Protein AF-A0A120G9C0-F1 (afdb_monomer_lite)

Sequence (98 aa):
MDKQSAFAAQSVASAQKTYDIAMVAYQRGLTDYLNVLNAQTLLFRQQQIEQQVQAARLSAHAELVTALGGGLGAGDDVPTAAKTLPSKTPAALAVFDH

Radius of gyration: 31.17 Å; chains: 1; bounding box: 65×40×84 Å

pLDDT: mean 84.75, std 16.35, range [51.12, 98.5]

Foldseek 3Di:
DVVQLVVLVVQLVVLVVQLVVQVVCVVVVNDDCVSNVVSVVSNVVSVVSNVVVVVVVVVVVVVVCVVVPNPADPPPNDPDPVVVDDDPDPCVVVVPPD

Secondary structure (DSSP, 8-state):
-HHHHHHHHHHHHHHHHHHHHHHHHHHTTSS-HHHHHHHHHHHHHHHHHHHHHHHHHHHHHHHHHIIIIISS-SSSSSPPGGGSSPPP--GGGGGG--

InterPro domains:
  IPR003423 Outer membrane efflux protein [PF02321] (3-70)

Organism: Pseudomonas fluorescens (NCBI:txid294)

Structure (mmCIF, N/CA/C/O backbone):
data_AF-A0A120G9C0-F1
#
_entry.id   AF-A0A120G9C0-F1
#
loop_
_atom_site.group_PDB
_atom_site.id
_atom_site.type_symbol
_atom_site.label_atom_id
_atom_site.label_alt_id
_atom_site.label_comp_id
_atom_site.label_asym_id
_atom_site.label_entity_id
_atom_site.label_seq_id
_atom_site.pdbx_PDB_ins_code
_atom_site.Cartn_x
_atom_site.Cartn_y
_atom_site.Cartn_z
_atom_site.occupancy
_atom_site.B_iso_or_equiv
_atom_site.auth_seq_id
_atom_site.auth_comp_id
_atom_site.auth_asym_id
_atom_site.auth_atom_id
_atom_site.pdbx_PDB_model_num
ATOM 1 N N . MET A 1 1 ? 12.891 -10.221 -8.254 1.00 79.69 1 MET A N 1
ATOM 2 C CA . MET A 1 1 ? 11.672 -9.407 -8.070 1.00 79.69 1 MET A CA 1
ATOM 3 C C . MET A 1 1 ? 10.490 -10.232 -7.563 1.00 79.69 1 MET A C 1
ATOM 5 O O . MET A 1 1 ? 9.855 -9.799 -6.612 1.00 79.69 1 MET A O 1
ATOM 9 N N . ASP A 1 2 ? 10.241 -11.448 -8.065 1.00 85.38 2 ASP A N 1
ATOM 10 C CA . ASP A 1 2 ? 9.062 -12.241 -7.644 1.00 85.38 2 ASP A CA 1
ATOM 11 C C . ASP A 1 2 ? 9.024 -12.577 -6.145 1.00 85.38 2 ASP A C 1
ATOM 13 O O . ASP A 1 2 ? 7.990 -12.428 -5.501 1.00 85.38 2 ASP A O 1
ATOM 17 N N . LYS A 1 3 ? 10.171 -12.927 -5.543 1.00 91.44 3 LYS A N 1
ATOM 18 C CA . LYS A 1 3 ? 10.263 -13.138 -4.085 1.00 91.44 3 LYS A CA 1
ATOM 19 C C . LYS A 1 3 ? 9.913 -11.879 -3.281 1.00 91.44 3 LYS A C 1
ATOM 21 O O . LYS A 1 3 ? 9.249 -11.979 -2.258 1.00 91.44 3 LYS A O 1
ATOM 26 N N . GLN A 1 4 ? 10.346 -10.702 -3.739 1.00 90.94 4 GLN A N 1
ATOM 27 C CA . GLN A 1 4 ? 10.040 -9.434 -3.067 1.00 90.94 4 GLN A CA 1
ATOM 28 C C . GLN A 1 4 ? 8.547 -9.105 -3.164 1.00 90.94 4 GLN A C 1
ATOM 30 O O . GLN A 1 4 ? 7.961 -8.685 -2.172 1.00 90.94 4 GLN A O 1
ATOM 35 N N . SER A 1 5 ? 7.921 -9.364 -4.318 1.00 92.69 5 SER A N 1
ATOM 36 C CA . SER A 1 5 ? 6.471 -9.211 -4.491 1.00 92.69 5 SER A CA 1
ATOM 37 C C . SER A 1 5 ? 5.688 -10.160 -3.577 1.00 92.69 5 SER A C 1
ATOM 39 O O . SER A 1 5 ? 4.777 -9.717 -2.880 1.00 92.69 5 SER A O 1
ATOM 41 N N . ALA A 1 6 ? 6.098 -11.429 -3.483 1.00 95.44 6 ALA A N 1
ATOM 42 C CA . ALA A 1 6 ? 5.468 -12.401 -2.590 1.00 95.44 6 ALA A CA 1
ATOM 43 C C . ALA A 1 6 ? 5.566 -11.995 -1.107 1.00 95.44 6 ALA A C 1
ATOM 45 O O . ALA A 1 6 ? 4.574 -12.054 -0.382 1.00 95.44 6 ALA A O 1
ATOM 46 N N . PHE A 1 7 ? 6.735 -11.531 -0.653 1.00 96.88 7 PHE A N 1
ATOM 47 C CA . PHE A 1 7 ? 6.900 -11.056 0.724 1.00 96.88 7 PHE A CA 1
ATOM 48 C C . PHE A 1 7 ? 6.102 -9.781 1.016 1.00 96.88 7 PHE A C 1
ATOM 50 O O . PHE A 1 7 ? 5.564 -9.645 2.117 1.00 96.88 7 PHE A O 1
ATOM 57 N N . ALA A 1 8 ? 5.987 -8.868 0.047 1.00 95.81 8 ALA A N 1
ATOM 58 C CA . ALA A 1 8 ? 5.165 -7.672 0.194 1.00 95.81 8 ALA A CA 1
ATOM 59 C C . ALA A 1 8 ? 3.679 -8.038 0.347 1.00 95.81 8 ALA A C 1
ATOM 61 O O . ALA A 1 8 ? 3.044 -7.609 1.310 1.00 95.81 8 ALA A O 1
ATOM 62 N N . ALA A 1 9 ? 3.161 -8.926 -0.509 1.00 97.12 9 ALA A N 1
ATOM 63 C CA . ALA A 1 9 ? 1.786 -9.420 -0.419 1.00 97.12 9 ALA A CA 1
ATOM 64 C C . ALA A 1 9 ? 1.512 -10.139 0.917 1.00 97.12 9 ALA A C 1
ATOM 66 O O . ALA A 1 9 ? 0.494 -9.900 1.569 1.00 97.12 9 ALA A O 1
ATOM 67 N N . GLN A 1 10 ? 2.449 -10.973 1.384 1.00 97.94 10 GLN A N 1
ATOM 68 C CA . GLN A 1 10 ? 2.338 -11.630 2.690 1.00 97.94 10 GLN A CA 1
ATOM 69 C C . GLN A 1 10 ? 2.322 -10.618 3.849 1.00 97.94 10 GLN A C 1
ATOM 71 O O . GLN A 1 10 ? 1.581 -10.797 4.818 1.00 97.94 10 GLN A O 1
ATOM 76 N N . SER A 1 11 ? 3.105 -9.542 3.749 1.00 97.25 11 SER A N 1
ATOM 77 C CA . SER A 1 11 ? 3.142 -8.471 4.753 1.00 97.25 11 SER A CA 1
ATOM 78 C C . SER A 1 11 ? 1.818 -7.708 4.818 1.00 97.25 11 SER A C 1
ATOM 80 O O . SER A 1 11 ? 1.315 -7.457 5.915 1.00 97.25 11 SER A O 1
ATOM 82 N N . VAL A 1 12 ? 1.205 -7.414 3.665 1.00 98.12 12 VAL A N 1
ATOM 83 C CA . VAL A 1 12 ? -0.139 -6.815 3.589 1.00 98.12 12 VAL A CA 1
ATOM 84 C C . VAL A 1 12 ? -1.178 -7.737 4.221 1.00 98.12 12 VAL A C 1
ATOM 86 O O . VAL A 1 12 ? -1.933 -7.296 5.085 1.00 98.12 12 VAL A O 1
ATOM 89 N N . ALA A 1 13 ? -1.177 -9.026 3.871 1.00 98.38 13 ALA A N 1
ATOM 90 C CA . ALA A 1 13 ? -2.115 -9.999 4.433 1.00 98.38 13 ALA A CA 1
ATOM 91 C C . ALA A 1 13 ? -1.984 -10.122 5.962 1.00 98.38 13 ALA A C 1
ATOM 93 O O . ALA A 1 13 ? -2.984 -10.177 6.681 1.00 9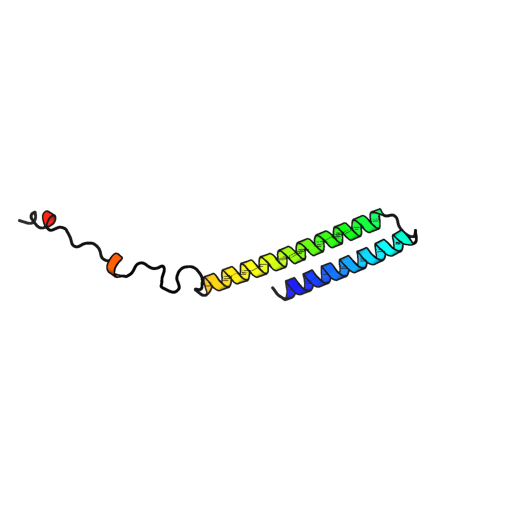8.38 13 ALA A O 1
ATOM 94 N N . SER A 1 14 ? -0.752 -10.117 6.482 1.00 98.25 14 SER A N 1
ATOM 95 C CA . SER A 1 14 ? -0.513 -10.138 7.926 1.00 98.25 14 SER A CA 1
ATOM 96 C C . SER A 1 14 ? -1.004 -8.861 8.609 1.00 98.25 14 SER A C 1
ATOM 98 O O . SER A 1 14 ? -1.605 -8.940 9.679 1.00 98.25 14 SER A O 1
ATOM 100 N N . ALA A 1 15 ? -0.764 -7.690 8.014 1.00 98.06 15 ALA A N 1
ATOM 101 C CA . ALA A 1 15 ? -1.218 -6.420 8.574 1.00 98.06 15 ALA A CA 1
ATOM 102 C C . ALA A 1 15 ? -2.748 -6.290 8.542 1.00 98.06 15 ALA A C 1
ATOM 104 O O . ALA A 1 15 ? -3.332 -5.797 9.506 1.00 98.06 15 ALA A O 1
ATOM 105 N N . GLN A 1 16 ? -3.398 -6.805 7.492 1.00 98.50 16 GLN A N 1
ATOM 106 C CA . GLN A 1 16 ? -4.856 -6.867 7.396 1.00 98.50 16 GLN A CA 1
ATOM 107 C C . GLN A 1 16 ? -5.432 -7.714 8.530 1.00 98.50 16 GLN A C 1
ATOM 109 O O . GLN A 1 16 ? -6.307 -7.257 9.258 1.00 98.50 16 GLN A O 1
ATOM 114 N N . LYS A 1 17 ? -4.871 -8.907 8.759 1.00 98.38 17 LYS A N 1
ATOM 115 C CA . LYS A 1 17 ? -5.307 -9.775 9.856 1.00 98.38 17 LYS A CA 1
ATOM 116 C C . LYS A 1 17 ? -5.164 -9.098 11.223 1.00 98.38 17 LYS A C 1
ATOM 118 O O . LYS A 1 17 ? -6.044 -9.231 12.068 1.00 98.38 17 LYS A O 1
ATOM 123 N N . THR A 1 18 ? -4.077 -8.358 11.445 1.00 97.88 18 THR A N 1
ATOM 124 C CA . THR A 1 18 ? -3.884 -7.574 12.675 1.00 97.88 18 THR A CA 1
ATOM 125 C C . THR A 1 18 ? -4.944 -6.483 12.824 1.00 97.88 18 THR A C 1
ATOM 127 O O . THR A 1 18 ? -5.485 -6.310 13.915 1.00 97.88 18 THR A O 1
ATOM 130 N N . TYR A 1 19 ? -5.268 -5.772 11.743 1.00 98.38 19 TYR A N 1
ATOM 131 C CA . TYR A 1 19 ? -6.336 -4.774 11.734 1.00 98.38 19 TYR A CA 1
ATOM 132 C C . TYR A 1 19 ? -7.701 -5.391 12.058 1.00 98.38 19 TYR A C 1
ATOM 134 O O . TYR A 1 19 ? -8.407 -4.872 12.921 1.00 98.38 19 TYR A O 1
ATOM 142 N N . ASP A 1 20 ? -8.037 -6.529 11.449 1.00 98.38 20 ASP A N 1
ATOM 143 C CA . ASP A 1 20 ? -9.307 -7.219 11.689 1.00 98.38 20 ASP A CA 1
ATOM 144 C C . ASP A 1 20 ? -9.438 -7.645 13.160 1.00 98.38 20 ASP A C 1
ATOM 146 O O . ASP A 1 20 ? -10.476 -7.436 13.791 1.00 98.38 20 ASP A O 1
ATOM 150 N N . ILE A 1 21 ? -8.360 -8.183 13.744 1.00 98.38 21 ILE A N 1
ATOM 151 C CA . ILE A 1 21 ? -8.313 -8.546 15.167 1.00 98.38 21 ILE A CA 1
ATOM 152 C C . ILE A 1 21 ? -8.494 -7.307 16.051 1.00 98.38 21 ILE A C 1
ATOM 154 O O . ILE A 1 21 ? -9.289 -7.344 16.991 1.00 98.38 21 ILE A O 1
ATOM 158 N N . ALA A 1 22 ? -7.790 -6.210 15.754 1.00 98.12 22 ALA A N 1
ATOM 159 C CA . ALA A 1 22 ? -7.899 -4.968 16.515 1.00 98.12 22 ALA A CA 1
ATOM 160 C C . ALA A 1 22 ? -9.319 -4.385 16.447 1.00 98.12 22 ALA A C 1
ATOM 162 O O . ALA A 1 22 ? -9.854 -3.939 17.462 1.00 98.12 22 ALA A O 1
ATOM 163 N N . MET A 1 23 ? -9.955 -4.441 15.275 1.00 98.31 23 MET A N 1
ATOM 164 C CA . MET A 1 23 ? -11.331 -3.993 15.077 1.00 98.31 23 MET A CA 1
ATOM 165 C C . MET A 1 23 ? -12.310 -4.815 15.920 1.00 98.31 23 MET A C 1
ATOM 167 O O . MET A 1 23 ? -13.140 -4.247 16.629 1.00 98.31 23 MET A O 1
ATOM 171 N N . VAL A 1 24 ? -12.185 -6.146 15.908 1.00 98.44 24 VAL A N 1
ATOM 172 C CA . VAL A 1 24 ? -13.025 -7.028 16.733 1.00 98.44 24 VAL A CA 1
ATOM 173 C C . VAL A 1 24 ? -12.798 -6.774 18.226 1.00 98.44 24 VAL A C 1
ATOM 175 O O . VAL A 1 24 ? -13.761 -6.745 18.993 1.00 98.44 24 VAL A O 1
ATOM 178 N N . ALA A 1 25 ? -11.551 -6.572 18.658 1.00 97.69 25 ALA A N 1
ATOM 179 C CA . ALA A 1 25 ? -11.233 -6.277 20.054 1.00 97.69 25 ALA A CA 1
ATOM 180 C C . ALA A 1 25 ? -11.846 -4.943 20.513 1.00 97.69 25 ALA A C 1
ATOM 182 O O . ALA A 1 25 ? -12.465 -4.892 21.578 1.00 97.69 25 ALA A O 1
ATOM 183 N N . TYR A 1 26 ? -11.760 -3.900 19.683 1.00 98.06 26 TYR A N 1
ATOM 184 C CA . TYR A 1 26 ? -12.405 -2.611 19.930 1.00 98.06 26 TYR A CA 1
ATOM 185 C C . TYR A 1 26 ? -13.933 -2.728 20.002 1.00 98.06 26 TYR A C 1
ATOM 187 O O . TYR A 1 26 ? -14.537 -2.274 20.970 1.00 98.06 26 TYR A O 1
ATOM 195 N N . GLN A 1 27 ? -14.562 -3.406 19.037 1.00 97.62 27 GLN A N 1
ATOM 196 C CA . GLN A 1 27 ? -16.018 -3.618 19.016 1.00 97.62 27 GLN A CA 1
ATOM 197 C C . GLN A 1 27 ? -16.526 -4.386 20.242 1.00 97.62 27 GLN A C 1
ATOM 199 O O . GLN A 1 27 ? -17.665 -4.208 20.665 1.00 97.62 27 GLN A O 1
ATOM 204 N N . ARG A 1 28 ? -15.678 -5.238 20.825 1.00 98.00 28 ARG A N 1
ATOM 205 C CA . ARG A 1 28 ? -15.962 -5.982 22.058 1.00 98.00 28 ARG A CA 1
ATOM 206 C C . ARG A 1 28 ? -15.563 -5.230 23.334 1.00 98.00 28 ARG A C 1
ATOM 208 O O . ARG A 1 28 ? -15.694 -5.794 24.415 1.00 98.00 28 ARG A O 1
ATOM 215 N N . GLY A 1 29 ? -15.064 -3.997 23.227 1.00 96.81 29 GLY A N 1
ATOM 216 C CA . GLY A 1 29 ? -14.637 -3.178 24.365 1.00 96.81 29 GLY A CA 1
ATOM 217 C C . GLY A 1 29 ? -13.368 -3.674 25.069 1.00 96.81 29 GLY A C 1
ATOM 218 O O . GLY A 1 29 ? -13.095 -3.260 26.190 1.00 96.81 29 GLY A O 1
ATOM 219 N N . LEU A 1 30 ? -12.596 -4.566 24.439 1.00 97.06 30 LEU A N 1
ATOM 220 C CA . LEU A 1 30 ? -11.373 -5.149 25.010 1.00 97.06 30 LEU A CA 1
ATOM 221 C C . LEU A 1 30 ? -10.166 -4.211 24.883 1.00 97.06 30 LEU A C 1
ATOM 223 O O . LEU A 1 30 ? -9.202 -4.337 25.634 1.00 97.06 30 LEU A O 1
ATOM 227 N N . THR A 1 31 ? -10.195 -3.300 23.909 1.00 96.31 31 THR A N 1
ATOM 228 C CA . THR A 1 31 ? -9.090 -2.388 23.594 1.00 96.31 31 THR A CA 1
ATOM 229 C C . THR A 1 31 ? -9.608 -1.034 23.127 1.00 96.31 31 THR A C 1
ATOM 231 O O . THR A 1 31 ? -10.657 -0.961 22.493 1.00 96.31 31 THR A O 1
ATOM 234 N N . ASP A 1 32 ? -8.830 0.024 23.354 1.00 96.25 32 ASP A N 1
ATOM 235 C CA . ASP A 1 32 ? -9.129 1.362 22.832 1.00 96.25 32 ASP A CA 1
ATOM 236 C C . ASP A 1 32 ? -8.951 1.452 21.300 1.00 96.25 32 ASP A C 1
ATOM 238 O O . ASP A 1 32 ? -8.160 0.706 20.707 1.00 96.25 32 ASP A O 1
ATOM 242 N N . TYR A 1 33 ? -9.651 2.399 20.670 1.00 96.44 33 TYR A N 1
ATOM 243 C CA . TYR A 1 33 ? -9.650 2.650 19.227 1.00 96.44 33 TYR A CA 1
ATOM 244 C C . TYR A 1 33 ? -8.269 3.035 18.681 1.00 96.44 33 TYR A C 1
ATOM 246 O O . TYR A 1 33 ? -7.969 2.772 17.516 1.00 96.44 33 TYR A O 1
ATOM 254 N N . LEU A 1 34 ? -7.378 3.581 19.516 1.00 97.38 34 LEU A N 1
ATOM 255 C CA . LEU A 1 34 ? -5.986 3.837 19.129 1.00 97.38 34 LEU A CA 1
ATOM 256 C C . LEU A 1 34 ? -5.268 2.573 18.628 1.00 97.38 34 LEU A C 1
ATOM 258 O O . LEU A 1 34 ? -4.430 2.660 17.732 1.00 97.38 34 LEU A O 1
ATOM 262 N N . ASN A 1 35 ? -5.631 1.386 19.127 1.00 95.81 35 ASN A N 1
ATOM 263 C CA . ASN A 1 35 ? -5.074 0.126 18.626 1.00 95.81 35 ASN A CA 1
ATOM 264 C C . ASN A 1 35 ? -5.517 -0.168 17.186 1.00 95.81 35 ASN A C 1
ATOM 266 O O . ASN A 1 35 ? -4.710 -0.627 16.378 1.00 95.81 35 ASN A O 1
ATOM 270 N N . VAL A 1 36 ? -6.769 0.152 16.846 1.00 97.69 36 VAL A N 1
ATOM 271 C CA . VAL A 1 36 ? -7.299 0.037 15.478 1.00 97.69 36 VAL A CA 1
ATOM 272 C C . VAL A 1 36 ? -6.563 0.997 14.551 1.00 97.69 36 VAL A C 1
ATOM 274 O O . VAL A 1 36 ? -6.130 0.596 13.473 1.00 97.69 36 VAL A O 1
ATOM 277 N N . LEU A 1 37 ? -6.362 2.245 14.983 1.00 98.12 37 LEU A N 1
ATOM 278 C CA . LEU A 1 37 ? -5.671 3.258 14.185 1.00 98.12 37 LEU A CA 1
ATOM 279 C C . LEU A 1 37 ? -4.200 2.893 13.936 1.00 98.12 37 LEU A C 1
ATOM 281 O O . LEU A 1 37 ? -3.702 3.036 12.817 1.00 98.12 37 LEU A O 1
ATOM 285 N N . ASN A 1 38 ? -3.515 2.360 14.949 1.00 97.88 38 ASN A N 1
ATOM 286 C CA . ASN A 1 38 ? -2.146 1.866 14.808 1.00 97.88 38 ASN A CA 1
ATOM 287 C C . ASN A 1 38 ? -2.072 0.687 13.825 1.00 97.88 38 ASN A C 1
ATOM 289 O O . ASN A 1 38 ? -1.207 0.670 12.947 1.00 97.88 38 ASN A O 1
ATOM 293 N N . ALA A 1 39 ? -3.003 -0.270 13.921 1.00 97.38 39 ALA A N 1
ATOM 294 C CA . ALA A 1 39 ? -3.074 -1.399 12.994 1.00 97.38 39 ALA A CA 1
ATOM 295 C C . ALA A 1 39 ? -3.397 -0.950 11.557 1.00 97.38 39 ALA A C 1
ATOM 297 O O . ALA A 1 39 ? -2.784 -1.437 10.607 1.00 97.38 39 ALA A O 1
ATOM 298 N N . GLN A 1 40 ? -4.291 0.028 11.392 1.00 98.19 40 GLN A N 1
ATOM 299 C CA . GLN A 1 40 ? -4.614 0.624 10.095 1.00 98.19 40 GLN A CA 1
ATOM 300 C C . GLN A 1 40 ? -3.411 1.356 9.488 1.00 98.19 40 GLN A C 1
ATOM 302 O O . GLN A 1 40 ? -3.123 1.197 8.304 1.00 98.19 40 GLN A O 1
ATOM 307 N N . THR A 1 41 ? -2.668 2.110 10.302 1.00 98.25 41 THR A N 1
ATOM 308 C CA . THR A 1 41 ? -1.440 2.797 9.872 1.00 98.25 41 THR A CA 1
ATOM 309 C C . THR A 1 41 ? -0.393 1.795 9.387 1.00 98.25 41 THR A C 1
ATOM 311 O O . THR A 1 41 ? 0.232 1.995 8.343 1.00 98.25 41 THR A O 1
ATOM 314 N N . LEU A 1 42 ? -0.225 0.681 10.108 1.00 97.44 42 LEU A N 1
ATOM 315 C CA . LEU A 1 42 ? 0.666 -0.399 9.692 1.00 97.44 42 LEU A CA 1
ATOM 316 C C . LEU A 1 42 ? 0.214 -1.023 8.366 1.00 97.44 42 LEU A C 1
ATOM 318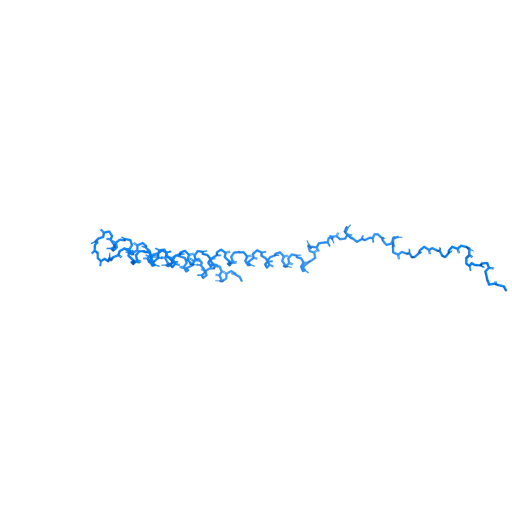 O O . LEU A 1 42 ? 1.045 -1.194 7.476 1.00 97.44 42 LEU A O 1
ATOM 322 N N . LEU A 1 43 ? -1.078 -1.328 8.220 1.00 98.19 43 LEU A N 1
ATOM 323 C CA . LEU A 1 43 ? -1.653 -1.871 6.988 1.00 98.19 43 LEU A CA 1
ATOM 324 C C . LEU A 1 43 ? -1.398 -0.953 5.791 1.00 98.19 43 LEU A C 1
ATOM 326 O O . LEU A 1 43 ? -0.882 -1.413 4.773 1.00 98.19 43 LEU A O 1
ATOM 330 N N . PHE A 1 44 ? -1.674 0.343 5.932 1.00 98.44 44 PHE A N 1
ATOM 331 C CA . PHE A 1 44 ? -1.438 1.316 4.869 1.00 98.44 44 PHE A CA 1
ATOM 332 C C . PHE A 1 44 ? 0.038 1.365 4.456 1.00 98.44 44 PHE A C 1
ATOM 334 O O . PHE A 1 44 ? 0.362 1.359 3.268 1.00 98.44 44 PHE A O 1
ATOM 341 N N . ARG A 1 45 ? 0.955 1.323 5.430 1.00 98.19 45 ARG A N 1
ATOM 342 C CA . ARG A 1 45 ? 2.394 1.261 5.148 1.00 98.19 45 ARG A CA 1
ATOM 343 C C . ARG A 1 45 ? 2.773 0.007 4.356 1.00 98.19 45 ARG A C 1
ATOM 345 O O . ARG A 1 45 ? 3.572 0.111 3.429 1.00 98.19 45 ARG A O 1
ATOM 352 N N . GLN A 1 46 ? 2.212 -1.159 4.689 1.00 98.06 46 GLN A N 1
ATOM 353 C CA . GLN A 1 46 ? 2.485 -2.389 3.934 1.00 98.06 46 GLN A CA 1
ATOM 354 C C . GLN A 1 46 ? 1.931 -2.322 2.507 1.00 98.06 46 GLN A C 1
ATOM 356 O O . GLN A 1 46 ? 2.623 -2.716 1.571 1.00 98.06 46 GLN A O 1
ATOM 361 N N . GLN A 1 47 ? 0.735 -1.759 2.321 1.00 98.31 47 GLN A N 1
ATOM 362 C CA . GLN A 1 47 ? 0.157 -1.540 0.991 1.00 98.31 47 GLN A CA 1
ATOM 363 C C . GLN A 1 47 ? 1.039 -0.606 0.153 1.00 98.31 47 GLN A C 1
ATOM 365 O O . GLN A 1 47 ? 1.311 -0.884 -1.012 1.00 98.31 47 GLN A O 1
ATOM 370 N N . GLN A 1 48 ? 1.562 0.470 0.747 1.00 98.38 48 GLN A N 1
ATOM 371 C CA . GLN A 1 48 ? 2.472 1.383 0.055 1.00 98.38 48 GLN A CA 1
ATOM 372 C C . GLN A 1 48 ? 3.769 0.685 -0.390 1.00 98.38 48 GLN A C 1
ATOM 374 O O . GLN A 1 48 ? 4.247 0.927 -1.500 1.00 98.38 48 GLN A O 1
ATOM 379 N N . ILE A 1 49 ? 4.328 -0.191 0.451 1.00 97.56 49 ILE A N 1
ATOM 380 C CA . ILE A 1 49 ? 5.515 -0.990 0.113 1.00 97.56 49 ILE A CA 1
ATOM 381 C C . ILE A 1 49 ? 5.213 -1.936 -1.053 1.00 97.56 49 ILE A C 1
ATOM 383 O O . ILE A 1 49 ? 6.005 -2.016 -1.989 1.00 97.56 49 ILE A O 1
ATOM 387 N N . GLU A 1 50 ? 4.066 -2.616 -1.039 1.00 97.88 50 GLU A N 1
ATOM 388 C CA . GLU A 1 50 ? 3.646 -3.481 -2.144 1.00 97.88 50 GLU A CA 1
ATOM 389 C C . GLU A 1 50 ? 3.582 -2.715 -3.472 1.00 97.88 50 GLU A C 1
ATOM 391 O O . GLU A 1 50 ? 4.156 -3.165 -4.465 1.00 97.88 50 GLU A O 1
ATOM 396 N N . GLN A 1 51 ? 2.980 -1.523 -3.483 1.00 97.69 51 GLN A N 1
ATOM 397 C CA . GLN A 1 51 ? 2.916 -0.694 -4.690 1.00 97.69 51 GLN A CA 1
ATOM 398 C C . GLN A 1 51 ? 4.304 -0.245 -5.169 1.00 97.69 51 GLN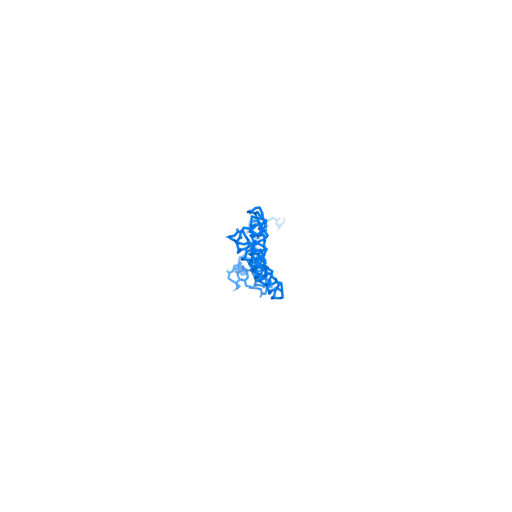 A C 1
ATOM 400 O O . GLN A 1 51 ? 4.576 -0.268 -6.369 1.00 97.69 51 GLN A O 1
ATOM 405 N N . GLN A 1 52 ? 5.215 0.101 -4.254 1.00 97.19 52 GLN A N 1
ATOM 406 C CA . GLN A 1 52 ? 6.601 0.428 -4.615 1.00 97.19 52 GLN A CA 1
ATOM 407 C C . GLN A 1 52 ? 7.329 -0.761 -5.246 1.00 97.19 52 GLN A C 1
ATOM 409 O O . GLN A 1 52 ? 8.046 -0.585 -6.230 1.00 97.19 52 GLN A O 1
ATOM 414 N N . VAL A 1 53 ? 7.123 -1.975 -4.729 1.00 96.56 53 VAL A N 1
ATOM 415 C CA . VAL A 1 53 ? 7.708 -3.198 -5.301 1.00 96.56 53 VAL A CA 1
ATOM 416 C C . VAL A 1 53 ? 7.163 -3.458 -6.707 1.00 96.56 53 VAL A C 1
ATOM 418 O O . VAL A 1 53 ? 7.935 -3.803 -7.604 1.00 96.56 53 VAL A O 1
ATOM 421 N N . GLN A 1 54 ? 5.862 -3.251 -6.933 1.00 95.44 54 GLN A N 1
ATOM 422 C CA . GLN A 1 54 ? 5.266 -3.381 -8.266 1.00 95.44 54 GLN A CA 1
ATOM 423 C C . GLN A 1 54 ? 5.817 -2.340 -9.248 1.00 95.44 54 GLN A C 1
ATOM 425 O O . GLN A 1 54 ? 6.183 -2.688 -10.372 1.00 95.44 54 GLN A O 1
ATOM 430 N N . ALA A 1 55 ? 5.951 -1.084 -8.815 1.00 96.06 55 ALA A N 1
ATOM 431 C CA . ALA A 1 55 ? 6.545 -0.025 -9.625 1.00 96.06 55 ALA A CA 1
ATOM 432 C C . ALA A 1 55 ? 8.008 -0.336 -9.984 1.00 96.06 55 ALA A C 1
ATOM 434 O O . ALA A 1 55 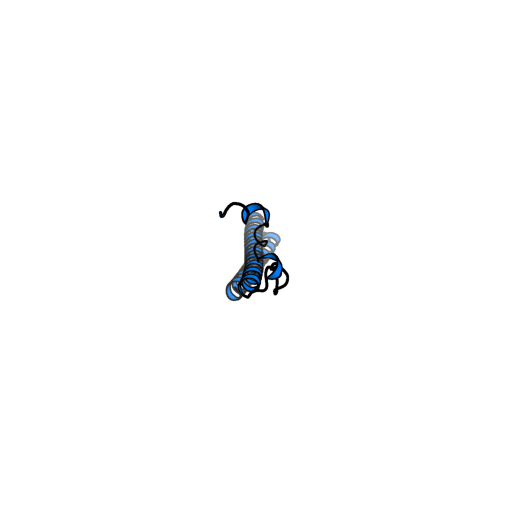? 8.382 -0.275 -11.152 1.00 96.06 55 ALA A O 1
ATOM 435 N N . ALA A 1 56 ? 8.820 -0.755 -9.008 1.00 94.75 56 ALA A N 1
ATOM 436 C CA . ALA A 1 56 ? 10.214 -1.135 -9.234 1.00 94.75 56 ALA A CA 1
ATOM 437 C C . ALA A 1 56 ? 10.344 -2.310 -10.214 1.00 94.75 56 ALA A C 1
ATOM 439 O O . ALA A 1 56 ? 11.238 -2.322 -11.062 1.00 94.75 56 ALA A O 1
ATOM 440 N N . ARG A 1 57 ? 9.428 -3.285 -10.141 1.00 93.88 57 ARG A N 1
ATOM 441 C CA . ARG A 1 57 ? 9.364 -4.389 -11.103 1.00 93.88 57 ARG A CA 1
ATOM 442 C C . ARG A 1 57 ? 9.092 -3.868 -12.515 1.00 93.88 57 ARG A C 1
ATOM 444 O O . ARG A 1 57 ? 9.795 -4.274 -13.435 1.00 93.88 57 ARG A O 1
ATOM 451 N N .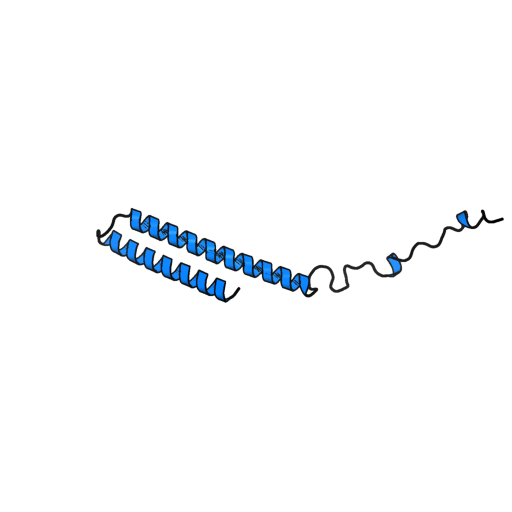 LEU A 1 58 ? 8.116 -2.977 -12.692 1.00 93.56 58 LEU A N 1
ATOM 452 C CA . LEU A 1 58 ? 7.802 -2.396 -14.001 1.00 93.56 58 LEU A CA 1
ATOM 453 C C . LEU A 1 58 ? 8.994 -1.627 -14.591 1.00 93.56 58 LEU A C 1
ATOM 455 O O . LEU A 1 58 ? 9.321 -1.831 -15.760 1.00 93.56 58 LEU A O 1
ATOM 459 N N . SER A 1 59 ? 9.681 -0.816 -13.783 1.00 92.69 59 SER A N 1
ATOM 460 C CA . SER A 1 59 ? 10.887 -0.102 -14.217 1.00 92.69 59 SER A CA 1
ATOM 461 C C . SER A 1 59 ? 11.993 -1.063 -14.654 1.00 92.69 59 SER A C 1
ATOM 463 O O . SER A 1 59 ? 12.523 -0.920 -15.752 1.00 92.69 59 SER A O 1
ATOM 465 N N . ALA A 1 60 ? 12.270 -2.105 -13.862 1.00 89.94 60 ALA A N 1
ATOM 466 C CA . ALA A 1 60 ? 13.267 -3.117 -14.211 1.00 89.94 60 ALA A CA 1
ATOM 467 C C . ALA A 1 60 ? 12.917 -3.865 -15.513 1.00 89.94 60 ALA A C 1
ATOM 469 O O . ALA A 1 60 ? 13.802 -4.210 -16.293 1.00 89.94 60 ALA A O 1
ATOM 470 N N . HIS A 1 61 ? 11.627 -4.099 -15.780 1.00 89.38 61 HIS A N 1
ATOM 471 C CA . HIS A 1 61 ? 11.183 -4.659 -17.057 1.00 89.38 61 HIS A CA 1
ATOM 472 C C . HIS A 1 61 ? 11.445 -3.705 -18.230 1.00 89.38 61 HIS A C 1
ATOM 474 O O . HIS A 1 61 ? 11.929 -4.155 -19.266 1.00 89.38 61 HIS A O 1
ATOM 480 N N . ALA A 1 62 ? 11.158 -2.410 -18.084 1.00 88.12 62 ALA A N 1
ATOM 481 C CA . ALA A 1 62 ? 11.417 -1.420 -19.130 1.00 88.12 62 ALA A CA 1
ATOM 482 C C . ALA A 1 62 ? 12.921 -1.255 -19.417 1.00 88.12 62 ALA A C 1
ATOM 484 O O . ALA A 1 62 ? 13.330 -1.200 -20.578 1.00 88.12 62 ALA A O 1
ATOM 485 N N . GLU A 1 63 ? 13.751 -1.245 -18.372 1.00 88.06 63 GLU A N 1
ATOM 486 C CA . GLU A 1 63 ? 15.214 -1.234 -18.491 1.00 88.06 63 GLU A CA 1
ATOM 487 C C . GLU A 1 63 ? 15.726 -2.475 -19.221 1.00 88.06 63 GLU A C 1
ATOM 489 O O . GLU A 1 63 ? 16.544 -2.356 -20.129 1.00 88.06 63 GLU A O 1
ATOM 494 N N . LEU A 1 64 ? 15.201 -3.658 -18.888 1.00 87.19 64 LEU A N 1
ATOM 495 C CA . LEU A 1 64 ? 15.559 -4.899 -19.571 1.00 87.19 64 LEU A CA 1
ATOM 496 C C . LEU A 1 64 ? 15.178 -4.862 -21.056 1.00 87.19 64 LEU A C 1
ATOM 498 O O . LEU A 1 64 ? 15.994 -5.220 -21.901 1.00 87.19 64 LEU A O 1
ATOM 502 N N . VAL A 1 65 ? 13.960 -4.417 -21.381 1.00 85.62 65 VAL A N 1
ATOM 503 C CA . VAL A 1 65 ? 13.509 -4.252 -22.775 1.00 85.62 65 VAL A CA 1
ATOM 504 C C . VAL A 1 65 ? 14.431 -3.293 -23.526 1.00 85.62 65 VAL A C 1
ATOM 506 O O . VAL A 1 65 ? 14.836 -3.586 -24.647 1.00 85.62 65 VAL A O 1
ATOM 509 N N . THR A 1 66 ? 14.819 -2.187 -22.893 1.00 82.00 66 THR A N 1
ATOM 510 C CA . THR A 1 66 ? 15.740 -1.205 -23.478 1.00 82.00 66 THR A CA 1
ATOM 511 C C . THR A 1 66 ? 17.130 -1.809 -23.704 1.00 82.00 66 THR A C 1
ATOM 513 O O . THR A 1 66 ? 17.673 -1.705 -24.800 1.00 82.00 66 THR A O 1
ATOM 516 N N . ALA A 1 67 ? 17.685 -2.507 -22.707 1.00 82.75 67 ALA A N 1
ATOM 517 C CA . ALA A 1 67 ? 19.009 -3.130 -22.771 1.00 82.75 67 ALA A CA 1
ATOM 518 C C . ALA A 1 67 ? 19.099 -4.275 -23.795 1.00 82.75 67 ALA A C 1
ATOM 520 O O . ALA A 1 67 ? 20.154 -4.485 -24.389 1.00 82.75 67 ALA A O 1
ATOM 521 N N . LEU A 1 68 ? 18.001 -5.001 -24.023 1.00 83.81 68 LEU A N 1
ATOM 522 C CA . LEU A 1 68 ? 17.908 -6.062 -25.031 1.00 83.81 68 LEU A CA 1
ATOM 523 C C . LEU A 1 68 ? 17.654 -5.532 -26.456 1.00 83.81 68 LEU A C 1
ATOM 525 O O . LEU A 1 68 ? 17.458 -6.330 -27.371 1.00 83.81 68 LEU A O 1
ATOM 529 N N . GLY A 1 69 ? 17.678 -4.210 -26.662 1.00 74.19 69 GLY A N 1
ATOM 530 C CA . GLY A 1 69 ? 17.551 -3.588 -27.984 1.00 74.19 69 GLY A CA 1
ATOM 531 C C . GLY A 1 69 ? 16.118 -3.239 -28.397 1.00 74.19 69 GLY A C 1
ATOM 532 O O . GLY A 1 69 ? 15.863 -3.001 -29.571 1.00 74.19 69 GLY A O 1
ATOM 533 N N . GLY A 1 70 ? 15.176 -3.201 -27.452 1.00 67.69 70 GLY A N 1
ATOM 534 C CA . GLY A 1 70 ? 13.788 -2.784 -27.674 1.00 67.69 70 GLY A CA 1
ATOM 535 C C . GLY A 1 70 ? 13.520 -1.288 -27.459 1.00 67.69 70 GLY A C 1
ATOM 536 O O . GLY A 1 70 ? 12.358 -0.889 -27.475 1.00 67.69 70 GLY A O 1
ATOM 537 N N . GLY A 1 71 ? 14.547 -0.460 -27.227 1.00 64.44 71 GLY 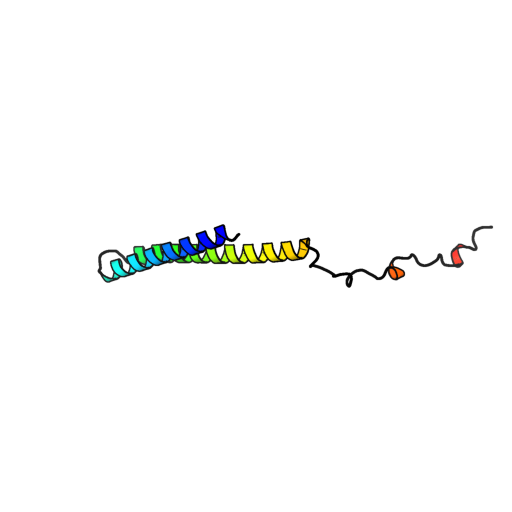A N 1
ATOM 538 C CA . GLY A 1 71 ? 14.402 0.979 -26.983 1.00 64.44 71 GLY A CA 1
ATOM 539 C C . GLY A 1 71 ? 15.262 1.835 -27.916 1.00 64.44 71 GLY A C 1
ATOM 540 O O . GLY A 1 71 ? 16.483 1.745 -27.852 1.00 64.44 71 GLY A O 1
ATOM 541 N N . LEU A 1 72 ? 14.589 2.695 -28.699 1.00 55.59 72 LEU A N 1
ATOM 542 C CA . LEU A 1 72 ? 15.088 3.624 -29.734 1.00 55.59 72 LEU A CA 1
ATOM 543 C C . LEU A 1 72 ? 15.596 2.924 -31.009 1.00 55.59 72 LEU A C 1
ATOM 545 O O . LEU A 1 72 ? 16.765 2.576 -31.129 1.00 55.59 72 LEU A O 1
ATOM 549 N N . GLY A 1 73 ? 14.679 2.744 -31.964 1.00 57.03 73 GLY A N 1
ATOM 550 C CA . GLY A 1 73 ? 14.948 2.288 -33.323 1.00 57.03 73 GLY A CA 1
ATOM 551 C C . GLY A 1 73 ? 15.353 0.828 -33.433 1.00 57.03 73 GLY A C 1
ATOM 552 O O . GLY A 1 73 ? 16.534 0.503 -33.371 1.00 57.03 73 GLY A O 1
ATOM 553 N N . ALA A 1 74 ? 14.402 -0.050 -33.748 1.00 55.59 74 ALA A N 1
ATOM 554 C CA . ALA A 1 74 ? 14.696 -1.350 -34.352 1.00 55.59 74 ALA A CA 1
ATOM 555 C C . ALA A 1 74 ? 15.298 -1.155 -35.767 1.00 55.59 74 ALA A C 1
ATOM 557 O O . ALA A 1 74 ? 14.697 -1.525 -36.765 1.00 55.59 74 ALA A O 1
ATOM 558 N N . GLY A 1 75 ? 16.447 -0.482 -35.873 1.00 55.72 75 GLY A N 1
ATOM 559 C CA . GLY A 1 75 ? 17.080 -0.075 -37.128 1.00 55.72 75 GLY A CA 1
ATOM 560 C C . GLY A 1 75 ? 16.466 1.146 -37.830 1.00 55.72 75 GLY A C 1
ATOM 561 O O . GLY A 1 75 ? 17.112 1.676 -38.728 1.00 55.72 75 GLY A O 1
ATOM 562 N N . ASP A 1 76 ? 15.286 1.628 -37.420 1.00 58.72 76 ASP A N 1
ATOM 563 C CA . ASP A 1 76 ? 14.564 2.701 -38.136 1.00 58.72 76 ASP A CA 1
ATOM 564 C C . ASP A 1 76 ? 14.888 4.138 -37.671 1.00 58.72 76 ASP A C 1
ATOM 566 O O . ASP A 1 76 ? 14.624 5.091 -38.403 1.00 58.72 76 ASP A O 1
ATOM 570 N N . ASP A 1 77 ? 15.515 4.312 -36.499 1.00 59.25 77 ASP A N 1
ATOM 571 C CA . ASP A 1 77 ? 15.888 5.636 -35.954 1.00 59.25 77 ASP A CA 1
ATOM 572 C C . ASP A 1 77 ? 17.358 6.023 -36.233 1.00 59.25 77 ASP A C 1
ATOM 574 O O . ASP A 1 77 ? 17.848 7.044 -35.742 1.00 59.25 77 ASP A O 1
ATOM 578 N N . VAL A 1 78 ? 18.089 5.235 -37.033 1.00 61.62 78 VAL A N 1
ATOM 579 C CA . VAL A 1 78 ? 19.451 5.584 -37.477 1.00 61.62 78 VAL A CA 1
ATOM 580 C C . VAL A 1 78 ? 19.421 6.272 -38.850 1.00 61.62 78 VAL A C 1
ATOM 582 O O . VAL A 1 78 ? 18.778 5.773 -39.776 1.00 61.62 78 VAL A O 1
ATOM 585 N N . PRO A 1 79 ? 20.119 7.413 -39.045 1.00 63.25 79 PRO A N 1
ATOM 586 C CA . PRO A 1 79 ? 20.208 8.049 -40.356 1.00 63.25 79 PRO A CA 1
ATOM 587 C C . PRO A 1 79 ? 20.743 7.067 -41.405 1.00 63.25 79 PRO A C 1
ATOM 589 O O . PRO A 1 79 ? 21.791 6.453 -41.211 1.00 63.25 79 PRO A O 1
ATOM 592 N N . THR A 1 80 ? 20.046 6.935 -42.537 1.00 67.25 80 THR A N 1
ATOM 593 C CA . THR A 1 80 ? 20.482 6.097 -43.663 1.00 67.25 80 THR A CA 1
ATOM 594 C C . THR A 1 80 ? 21.921 6.459 -44.052 1.00 67.25 80 THR A C 1
ATOM 596 O O . THR A 1 80 ? 22.230 7.644 -44.167 1.00 67.25 80 THR A O 1
ATOM 599 N N . ALA A 1 81 ? 22.793 5.473 -44.302 1.00 63.53 81 ALA A N 1
ATOM 600 C CA . ALA A 1 81 ? 24.235 5.672 -44.542 1.00 63.53 81 ALA A CA 1
ATOM 601 C C . ALA A 1 81 ? 24.586 6.716 -45.631 1.00 63.53 81 ALA A C 1
ATOM 603 O O . ALA A 1 81 ? 25.668 7.298 -45.630 1.00 63.53 81 ALA A O 1
ATOM 604 N N . ALA A 1 82 ? 23.658 7.018 -46.545 1.00 63.72 82 ALA A N 1
ATOM 605 C CA . ALA A 1 82 ? 23.808 8.092 -47.527 1.00 63.72 82 ALA A CA 1
ATOM 606 C C . ALA A 1 82 ? 23.903 9.506 -46.906 1.00 63.72 82 ALA A C 1
ATOM 608 O O . ALA A 1 82 ? 24.464 10.402 -47.529 1.00 63.72 82 ALA A O 1
ATOM 609 N N . LYS A 1 83 ? 23.384 9.718 -45.688 1.00 62.03 83 LYS A N 1
ATOM 610 C CA . LYS A 1 83 ? 23.416 11.001 -44.959 1.00 62.03 83 LYS A CA 1
ATOM 611 C C . LYS A 1 83 ? 24.687 11.218 -44.132 1.00 62.03 83 LYS A C 1
ATOM 613 O O . LYS A 1 83 ? 24.896 12.327 -43.653 1.00 62.03 83 LYS A O 1
ATOM 618 N N . THR A 1 84 ? 25.524 10.192 -43.958 1.00 62.19 84 THR A N 1
ATOM 619 C CA . THR A 1 84 ? 26.775 10.271 -43.180 1.00 62.19 84 THR A CA 1
ATOM 620 C C . THR A 1 84 ? 28.018 10.442 -44.051 1.00 62.19 84 THR A C 1
ATOM 622 O O . THR A 1 84 ? 29.119 10.581 -43.525 1.00 62.19 84 THR A O 1
ATOM 625 N N . LEU A 1 85 ? 27.870 10.424 -45.379 1.00 63.97 85 LEU A N 1
ATOM 626 C CA . LEU A 1 85 ? 28.973 10.714 -46.287 1.00 63.97 85 LEU A CA 1
ATOM 627 C C . LEU A 1 85 ? 29.182 12.236 -46.358 1.00 63.97 85 LEU A C 1
ATOM 629 O O . LEU A 1 85 ? 28.216 12.962 -46.607 1.00 63.97 85 LEU A O 1
ATOM 633 N N . PRO A 1 86 ? 30.415 12.739 -46.157 1.00 64.88 86 PRO A N 1
ATOM 634 C CA . PRO A 1 86 ? 30.700 14.156 -46.326 1.00 64.88 86 PRO A CA 1
ATOM 635 C C . PRO A 1 86 ? 30.372 14.586 -47.760 1.00 64.88 86 PRO A C 1
ATOM 637 O O . PRO A 1 86 ? 30.635 13.855 -48.722 1.00 64.88 86 PRO A O 1
ATOM 640 N N . SER A 1 87 ? 29.786 15.777 -47.913 1.00 67.19 87 SER A N 1
ATOM 641 C CA . SER A 1 87 ? 29.579 16.371 -49.230 1.00 67.19 87 SER A CA 1
ATOM 642 C C . SER A 1 87 ? 30.932 16.524 -49.924 1.00 67.19 87 SER A C 1
ATOM 644 O O . SER A 1 87 ? 31.913 16.961 -49.321 1.00 67.19 87 SER A O 1
ATOM 646 N N . LYS A 1 88 ? 31.000 16.116 -51.197 1.00 68.19 88 LYS A N 1
ATOM 647 C CA . LYS A 1 88 ? 32.212 16.257 -52.013 1.00 68.19 88 LYS A CA 1
ATOM 648 C C . LYS A 1 88 ? 32.699 17.704 -51.956 1.00 68.19 88 LYS A C 1
ATOM 650 O O . LYS A 1 88 ? 31.886 18.622 -52.080 1.00 68.19 88 LYS A O 1
ATOM 655 N N . THR A 1 89 ? 34.011 17.874 -51.790 1.00 59.06 89 THR A N 1
ATOM 656 C CA . THR A 1 89 ? 34.683 19.175 -51.744 1.00 59.06 89 THR A CA 1
ATOM 657 C C . THR A 1 89 ? 34.169 20.059 -52.882 1.00 59.06 89 THR A C 1
ATOM 659 O O . THR A 1 89 ? 34.222 19.635 -54.041 1.00 59.06 89 THR A O 1
ATOM 662 N N . PRO A 1 90 ? 33.629 21.256 -52.591 1.00 60.44 90 PRO A N 1
ATOM 663 C CA . PRO A 1 90 ? 33.150 22.142 -53.636 1.00 60.44 90 PRO A CA 1
ATOM 664 C C . PRO A 1 90 ? 34.316 22.502 -54.561 1.00 60.44 90 PRO A C 1
ATOM 666 O O . PRO A 1 90 ? 35.409 22.832 -54.100 1.00 60.44 90 PRO A O 1
ATOM 669 N N . ALA A 1 91 ? 34.068 22.464 -55.872 1.00 60.84 91 ALA A N 1
ATOM 670 C CA . ALA A 1 91 ? 35.059 22.729 -56.920 1.00 60.84 91 ALA A CA 1
ATOM 671 C C . ALA A 1 91 ? 35.782 24.087 -56.771 1.00 60.84 91 ALA A C 1
ATOM 673 O O . ALA A 1 91 ? 36.853 24.279 -57.335 1.00 60.84 91 ALA A O 1
ATOM 674 N N . ALA A 1 92 ? 35.236 25.002 -55.964 1.00 62.53 92 ALA A N 1
ATOM 675 C CA . ALA A 1 92 ? 35.840 26.286 -55.619 1.00 62.53 92 ALA A CA 1
ATOM 676 C C . ALA A 1 92 ? 37.161 26.181 -54.827 1.00 62.53 92 ALA A C 1
ATOM 678 O O . ALA A 1 92 ? 37.921 27.143 -54.811 1.00 62.53 92 ALA A O 1
ATOM 679 N N . LEU A 1 93 ? 37.457 25.037 -54.194 1.00 55.50 93 LEU A N 1
ATOM 680 C CA . LEU A 1 93 ? 38.727 24.805 -53.486 1.00 55.50 93 LEU A CA 1
ATOM 681 C C . LEU A 1 93 ? 39.773 24.050 -54.325 1.00 55.50 93 LEU A C 1
ATOM 683 O O . LEU A 1 93 ? 40.926 23.994 -53.923 1.00 55.50 93 LEU A O 1
ATOM 687 N N . ALA A 1 94 ? 39.407 23.511 -55.494 1.00 58.81 94 ALA A N 1
ATOM 688 C CA . ALA A 1 94 ? 40.342 22.813 -56.386 1.00 58.81 94 ALA A CA 1
ATOM 689 C C . ALA A 1 94 ? 41.131 23.763 -57.312 1.00 58.81 94 ALA A C 1
ATOM 691 O O . ALA A 1 94 ? 42.029 23.326 -58.021 1.00 58.81 94 ALA A O 1
ATOM 692 N N . VAL A 1 95 ? 40.788 25.057 -57.325 1.00 57.88 95 VAL A N 1
ATOM 693 C CA . VAL A 1 95 ? 41.379 26.071 -58.222 1.00 57.88 95 VAL A CA 1
ATOM 694 C C . VAL A 1 95 ? 42.627 26.741 -57.621 1.00 57.88 95 VAL A C 1
ATOM 696 O O . VAL A 1 95 ? 43.318 27.472 -58.321 1.00 57.88 95 VAL A O 1
ATOM 699 N N . PHE A 1 96 ? 42.954 26.481 -56.351 1.00 56.84 96 PHE A N 1
ATOM 700 C CA . PHE A 1 96 ? 44.098 27.108 -55.671 1.00 56.84 96 PHE A CA 1
ATOM 701 C C . PHE A 1 96 ? 45.372 26.246 -55.615 1.00 56.84 96 PHE A C 1
ATOM 703 O O . PHE A 1 96 ? 46.348 26.684 -55.017 1.00 56.84 96 PHE A O 1
ATOM 710 N N . ASP A 1 97 ? 45.390 25.073 -56.257 1.00 56.38 97 ASP A N 1
ATOM 711 C CA . ASP A 1 97 ? 46.609 24.273 -56.455 1.00 56.38 97 ASP A CA 1
ATOM 712 C C . ASP A 1 97 ? 47.179 24.520 -57.865 1.00 56.38 97 ASP A C 1
ATOM 714 O O . ASP A 1 97 ? 46.960 23.739 -58.791 1.00 56.38 97 ASP A O 1
ATOM 718 N N . HIS A 1 98 ? 47.892 25.637 -58.029 1.00 51.12 98 HIS A N 1
ATOM 719 C CA . HIS A 1 98 ? 48.882 25.857 -59.090 1.00 51.12 98 HIS A CA 1
ATOM 720 C C . HIS A 1 98 ? 49.994 26.783 -58.600 1.00 51.12 98 HIS A C 1
ATOM 722 O O . HIS A 1 98 ? 49.669 27.816 -57.971 1.00 51.12 98 HIS A O 1
#